Protein AF-A0A4Z0PN36-F1 (afdb_monomer)

Mean predicted aligned error: 5.84 Å

Foldseek 3Di:
DVQCVLLLVLLLVLLVQLLVVLVVVLVVCCPVFHDLVRLVCLLAVSLVSSLVSSLVSLLVSLLVSVVVCVVVVHDHDDLVCSQVSSLVSNLCSNQVVLVVCCVPPHLVSQLSSLVSVLVPDPDDPVVSVVSSVVRSPGRSVVNNSVSNSVSSNVSSVNSSVSSPVSNDDDDPPDD

Solvent-accessible surface area (backbone atoms only — not comparable to full-atom values): 9232 Å² total; per-residue (Å²): 118,84,77,53,54,62,48,53,53,51,14,48,54,36,20,52,54,34,47,54,53,46,50,54,50,52,54,68,54,43,77,85,46,56,53,76,66,55,51,61,42,60,70,48,47,54,20,54,49,33,19,52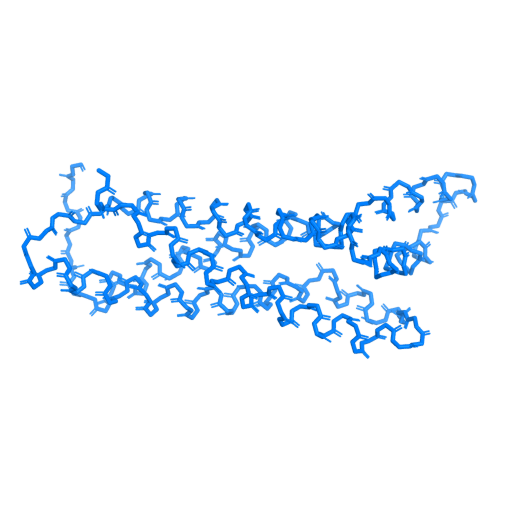,49,38,23,54,50,45,22,53,52,48,36,49,49,58,51,51,24,60,79,68,76,44,87,71,72,54,70,65,52,54,37,53,48,30,35,49,44,21,47,49,46,37,46,51,51,40,41,51,40,31,78,74,74,54,47,62,69,18,36,46,50,24,53,46,57,44,72,74,58,85,60,59,70,71,62,44,53,55,50,28,55,60,47,27,74,36,31,59,59,58,75,42,38,68,53,36,47,51,27,34,44,55,18,35,53,50,16,52,51,51,23,42,61,77,67,69,61,82,79,90,73,85,134

pLDDT: mean 87.37, std 11.93, range [36.53, 97.62]

Sequence (175 aa):
MKNYRPILEFSLLSAIACLLTIYTLAYSWSSDGFDQAEVIWLAVLPGLITFTISLTLISICLSKYLKDCRTRDIVPAKWWQLLLGTSFLVTVFMIAIDAAFFYVADNTLSSSYAEALGTFDQSSSAMKESTIKAFAALPFLMQNGVTIALFILIANSLAVAVAKYTTKKPVLELQ

Nearest PDB structures (foldseek):
  5oxf-assembly1_A  TM=3.295E-01  e=3.892E+00  Campylobacter jejuni
  5owv-assembly1_A  TM=3.121E-01  e=4.478E+00  Campylobacter jejuni

Radius of gyration: 19.1 Å; Cα contacts (8 Å, |Δi|>4): 182; chains: 1; bounding box: 50×32×56 Å

Organism: NCBI:txid877208

Structure (mmCIF, N/CA/C/O backbone):
data_AF-A0A4Z0PN36-F1
#
_entry.id   AF-A0A4Z0PN36-F1
#
loop_
_atom_site.group_PDB
_atom_site.id
_atom_site.type_symbol
_atom_site.label_atom_id
_atom_site.label_alt_id
_atom_site.label_comp_id
_atom_site.label_asym_id
_atom_site.label_entity_id
_atom_site.label_seq_id
_atom_site.pdbx_PDB_ins_code
_atom_site.Cartn_x
_atom_site.Cartn_y
_atom_site.Cartn_z
_atom_site.occupancy
_atom_site.B_iso_or_equiv
_atom_site.auth_seq_id
_atom_site.auth_comp_id
_atom_site.auth_asym_id
_atom_site.auth_atom_id
_atom_site.pdbx_PDB_model_num
ATOM 1 N N . MET A 1 1 ? -12.934 -17.8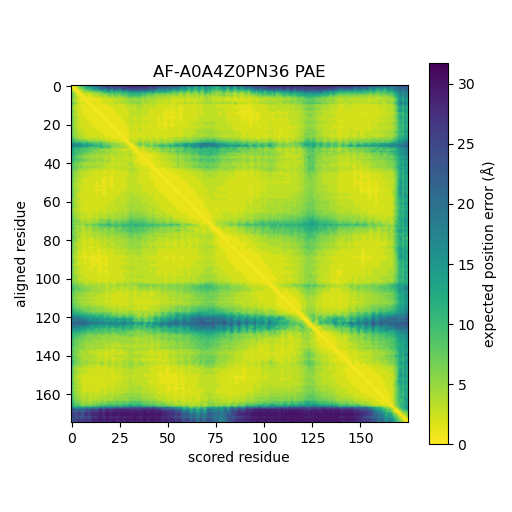27 16.271 1.00 47.78 1 MET A N 1
ATOM 2 C CA . MET A 1 1 ? -12.826 -17.176 14.940 1.00 47.78 1 MET A CA 1
ATOM 3 C C . MET A 1 1 ? -13.624 -15.872 14.775 1.00 47.78 1 MET A C 1
ATOM 5 O O . MET A 1 1 ? -13.214 -15.069 13.949 1.00 47.78 1 MET A O 1
ATOM 9 N N . LYS A 1 2 ? -14.702 -15.593 15.537 1.00 53.22 2 LYS A N 1
ATOM 10 C CA . LYS A 1 2 ? -15.519 -14.366 15.351 1.00 53.22 2 LYS A CA 1
ATOM 11 C C . LYS A 1 2 ? -14.765 -13.030 15.555 1.00 53.22 2 LYS A C 1
ATOM 13 O O . LYS A 1 2 ? -15.149 -12.043 14.943 1.00 53.22 2 LYS A O 1
ATOM 18 N N . ASN A 1 3 ? -13.668 -13.009 16.319 1.00 62.19 3 ASN A N 1
ATOM 19 C CA . ASN A 1 3 ? -12.968 -11.766 16.694 1.00 62.19 3 ASN A CA 1
ATOM 20 C C . ASN A 1 3 ? -11.939 -11.252 15.663 1.00 62.19 3 ASN A C 1
ATOM 22 O O . ASN A 1 3 ? -11.474 -10.127 15.798 1.00 62.19 3 ASN A O 1
ATOM 26 N N . TYR A 1 4 ? -11.583 -12.041 14.639 1.00 70.69 4 TYR A N 1
ATOM 27 C CA . TYR A 1 4 ? -10.568 -11.655 13.637 1.00 70.69 4 TYR A CA 1
ATOM 28 C C . TYR A 1 4 ? -11.158 -11.195 12.303 1.00 70.69 4 TYR A C 1
ATOM 30 O O . TYR A 1 4 ? -10.474 -10.548 11.517 1.00 70.69 4 TYR A O 1
ATOM 38 N N . ARG A 1 5 ? -12.439 -11.489 12.058 1.00 81.25 5 ARG A N 1
ATOM 39 C CA . ARG A 1 5 ? -13.146 -11.066 10.846 1.00 81.25 5 ARG A CA 1
ATOM 40 C C . ARG A 1 5 ? -13.066 -9.547 10.601 1.00 81.25 5 ARG A C 1
ATOM 42 O O . ARG A 1 5 ? -12.765 -9.181 9.470 1.00 81.25 5 ARG A O 1
ATOM 49 N N . PRO A 1 6 ? -13.229 -8.674 11.617 1.00 83.19 6 PRO A N 1
ATOM 50 C CA . PRO A 1 6 ? -13.119 -7.232 11.403 1.00 83.19 6 PRO A CA 1
ATOM 51 C C . PRO A 1 6 ? -11.724 -6.811 10.928 1.00 83.19 6 PRO A C 1
ATOM 53 O O . PRO A 1 6 ? -11.612 -5.969 10.051 1.00 83.19 6 PRO A O 1
ATOM 56 N N . ILE A 1 7 ? -10.657 -7.445 11.431 1.00 87.69 7 ILE A N 1
ATOM 57 C CA . ILE A 1 7 ? -9.277 -7.155 11.006 1.00 87.69 7 ILE A CA 1
ATOM 58 C C . ILE A 1 7 ? -9.113 -7.418 9.506 1.00 87.69 7 ILE A C 1
ATOM 60 O O . ILE A 1 7 ? -8.559 -6.585 8.795 1.00 87.69 7 ILE A O 1
ATOM 64 N N . LEU A 1 8 ? -9.642 -8.543 9.021 1.00 92.25 8 LEU A N 1
ATOM 65 C CA . LEU A 1 8 ? -9.591 -8.894 7.604 1.00 92.25 8 LEU A CA 1
ATOM 66 C C . LEU A 1 8 ? -10.376 -7.901 6.737 1.00 92.25 8 LEU A C 1
ATOM 68 O O . LEU A 1 8 ? -9.859 -7.445 5.721 1.00 92.25 8 LEU A O 1
ATOM 72 N N . GLU A 1 9 ? -11.589 -7.532 7.153 1.00 92.00 9 GLU A N 1
ATOM 73 C CA . GLU A 1 9 ? -12.437 -6.576 6.428 1.00 92.00 9 GLU A CA 1
ATOM 74 C C . GLU A 1 9 ? -11.792 -5.182 6.356 1.00 92.00 9 GLU A C 1
ATOM 76 O O . GLU A 1 9 ? -11.767 -4.568 5.290 1.00 92.00 9 GLU A O 1
ATOM 81 N N . PHE A 1 10 ? -11.214 -4.699 7.461 1.00 92.12 10 PHE A N 1
ATOM 82 C CA . PHE A 1 10 ? -10.551 -3.391 7.512 1.00 92.12 10 PHE A CA 1
ATOM 83 C C . PHE A 1 10 ? -9.317 -3.365 6.619 1.00 92.12 10 PHE A C 1
ATOM 85 O O . PHE A 1 10 ? -9.113 -2.412 5.866 1.00 92.12 10 PHE A O 1
ATOM 92 N N . SER A 1 11 ? -8.513 -4.428 6.689 1.00 95.88 11 SER A N 1
ATOM 93 C CA . SER A 1 11 ? -7.307 -4.550 5.885 1.00 95.88 11 SER A CA 1
ATOM 94 C C . SER A 1 11 ? -7.615 -4.620 4.396 1.00 95.88 11 SER A C 1
ATOM 96 O O . SER A 1 11 ? -6.951 -3.945 3.615 1.00 95.88 11 SER A O 1
ATOM 98 N N . LEU A 1 12 ? -8.633 -5.388 4.001 1.00 96.19 12 LEU A N 1
ATOM 99 C CA . LEU A 1 12 ? -9.031 -5.505 2.601 1.00 96.19 12 LEU A CA 1
ATOM 100 C C . LEU A 1 12 ? -9.574 -4.179 2.058 1.00 96.19 12 LEU A C 1
ATOM 102 O O . LEU A 1 12 ? -9.153 -3.741 0.991 1.00 96.19 12 LEU A O 1
ATOM 106 N N . LEU A 1 13 ? -10.464 -3.514 2.804 1.00 96.25 13 LEU A N 1
ATOM 107 C CA . LEU A 1 13 ? -11.006 -2.213 2.409 1.00 96.25 13 LEU A CA 1
ATOM 108 C C . LEU A 1 13 ? -9.892 -1.173 2.234 1.00 96.25 13 LEU A C 1
ATOM 110 O O . LEU A 1 13 ? -9.871 -0.456 1.236 1.00 96.25 13 LEU A O 1
ATOM 114 N N . SER A 1 14 ? -8.954 -1.117 3.184 1.00 96.44 14 SER A N 1
ATOM 115 C CA . SER A 1 14 ? -7.812 -0.203 3.117 1.00 96.44 14 SER A CA 1
ATOM 116 C C . SER A 1 14 ? -6.917 -0.504 1.919 1.00 96.44 14 SER A C 1
ATOM 118 O O . SER A 1 14 ? -6.553 0.417 1.193 1.00 96.44 14 SER A O 1
ATOM 120 N N . ALA A 1 15 ? -6.607 -1.780 1.672 1.00 96.94 15 ALA A N 1
ATOM 121 C CA . ALA A 1 15 ? -5.789 -2.197 0.538 1.00 96.94 15 ALA A CA 1
ATOM 122 C C . ALA A 1 15 ? -6.427 -1.806 -0.802 1.00 96.94 15 ALA A C 1
ATOM 124 O O . ALA A 1 15 ? -5.754 -1.210 -1.639 1.00 96.94 15 ALA A O 1
ATOM 125 N N . ILE A 1 16 ? -7.725 -2.075 -0.984 1.00 97.12 16 ILE A N 1
ATOM 126 C CA . ILE A 1 16 ? -8.459 -1.711 -2.205 1.00 97.12 16 ILE A CA 1
ATOM 127 C C . ILE A 1 16 ? -8.464 -0.193 -2.397 1.00 97.12 16 ILE A C 1
ATOM 129 O O . ILE A 1 16 ? -8.173 0.281 -3.492 1.00 97.12 16 ILE A O 1
ATOM 133 N N . ALA A 1 17 ? -8.752 0.577 -1.343 1.00 97.38 17 ALA A N 1
ATOM 134 C CA . ALA A 1 17 ? -8.749 2.035 -1.420 1.00 97.38 17 ALA A CA 1
ATOM 135 C C . ALA A 1 17 ? -7.363 2.582 -1.802 1.00 97.38 17 ALA A C 1
ATOM 137 O O . ALA A 1 17 ? -7.264 3.417 -2.697 1.00 97.38 17 ALA A O 1
ATOM 138 N N . CYS A 1 18 ? -6.294 2.072 -1.178 1.00 96.81 18 CYS A N 1
ATOM 139 C CA . CYS A 1 18 ? -4.925 2.474 -1.501 1.00 96.81 18 CYS A CA 1
ATOM 140 C C . CYS A 1 18 ? -4.569 2.136 -2.950 1.00 96.81 18 CYS A C 1
ATOM 142 O O . CYS A 1 18 ? -4.087 3.005 -3.670 1.00 96.81 18 CYS A O 1
ATOM 144 N N . LEU A 1 19 ? -4.840 0.902 -3.385 1.00 95.75 19 LEU A N 1
ATOM 145 C CA . LEU A 1 19 ? -4.558 0.455 -4.747 1.00 95.75 19 LEU A CA 1
ATOM 146 C C . LEU A 1 19 ? -5.285 1.304 -5.778 1.00 95.75 19 LEU A C 1
ATOM 148 O O . LEU A 1 19 ? -4.640 1.808 -6.687 1.00 95.75 19 LEU A O 1
ATOM 152 N N . LEU A 1 20 ? -6.593 1.516 -5.617 1.00 95.94 20 LEU A N 1
ATOM 153 C CA . LEU A 1 20 ? -7.369 2.328 -6.551 1.00 95.94 20 LEU A CA 1
ATOM 154 C C . LEU A 1 20 ? -6.799 3.742 -6.665 1.00 95.94 20 LEU A C 1
ATOM 156 O O . LEU A 1 20 ? -6.622 4.231 -7.778 1.00 95.94 20 LEU A O 1
ATOM 160 N N . THR A 1 21 ? -6.468 4.390 -5.545 1.00 96.25 21 THR A N 1
ATOM 161 C CA . THR A 1 21 ? -5.890 5.739 -5.568 1.00 96.25 21 THR A CA 1
ATOM 162 C C . THR A 1 21 ? -4.509 5.761 -6.224 1.00 96.25 21 THR A C 1
ATOM 164 O O . THR A 1 21 ? -4.263 6.613 -7.075 1.00 96.25 21 THR A O 1
ATOM 167 N N . ILE A 1 22 ? -3.624 4.828 -5.861 1.00 95.06 22 ILE A N 1
ATOM 168 C CA . ILE A 1 22 ? -2.256 4.765 -6.396 1.00 95.06 22 ILE A CA 1
ATOM 169 C C . ILE A 1 22 ? -2.280 4.479 -7.895 1.00 95.06 22 ILE A C 1
ATOM 171 O O . ILE A 1 22 ? -1.637 5.200 -8.649 1.00 95.06 22 ILE A O 1
ATOM 175 N N . TYR A 1 23 ? -3.043 3.479 -8.334 1.00 93.69 23 TYR A N 1
ATOM 176 C CA . TYR A 1 23 ? -3.142 3.119 -9.745 1.00 93.69 23 TYR A CA 1
ATOM 177 C C . TYR A 1 23 ? -3.792 4.222 -10.573 1.00 93.69 23 TYR A C 1
ATOM 179 O O . TYR A 1 23 ? -3.290 4.540 -11.643 1.00 93.69 23 TYR A O 1
ATOM 187 N N . THR A 1 24 ? -4.860 4.856 -10.077 1.00 93.75 24 THR A N 1
ATOM 188 C CA . THR A 1 24 ? -5.484 5.990 -10.782 1.00 93.75 24 THR A CA 1
ATOM 189 C C . THR A 1 24 ? -4.467 7.106 -11.012 1.00 93.75 24 THR A C 1
ATOM 191 O O . THR A 1 24 ? -4.371 7.631 -12.119 1.00 93.75 24 THR A O 1
ATOM 194 N N . LEU A 1 25 ? -3.681 7.444 -9.984 1.00 92.62 25 LEU A N 1
ATOM 195 C CA . LEU A 1 25 ? -2.651 8.470 -10.092 1.00 92.62 25 LEU A CA 1
ATOM 196 C C . LEU A 1 25 ? -1.527 8.046 -11.044 1.00 92.62 25 LEU A C 1
ATOM 198 O O . LEU A 1 25 ? -1.178 8.795 -11.950 1.00 92.62 25 LEU A O 1
ATOM 202 N N . ALA A 1 26 ? -0.988 6.841 -10.866 1.00 92.19 26 ALA A N 1
ATOM 203 C CA . ALA A 1 26 ? 0.118 6.344 -11.671 1.00 92.19 26 ALA A CA 1
ATOM 204 C C . ALA A 1 26 ? -0.261 6.260 -13.156 1.00 92.19 26 ALA A C 1
ATOM 206 O O . ALA A 1 26 ? 0.500 6.723 -14.001 1.00 92.19 26 ALA A O 1
ATOM 207 N N . TYR A 1 27 ? -1.468 5.782 -13.476 1.00 92.00 27 TYR A N 1
ATOM 208 C CA . TYR A 1 27 ? -1.959 5.789 -14.852 1.00 92.00 27 TYR A CA 1
ATOM 209 C C . TYR A 1 27 ? -2.162 7.195 -15.404 1.00 92.00 27 TYR A C 1
ATOM 211 O O . TYR A 1 27 ? -1.851 7.430 -16.569 1.00 92.00 27 TYR A O 1
ATOM 219 N N . SER A 1 28 ? -2.640 8.134 -14.579 1.00 90.25 28 SER A N 1
ATOM 220 C CA . SER A 1 28 ? -2.813 9.525 -15.007 1.00 90.25 28 SER A CA 1
ATOM 221 C C . SER A 1 28 ? -1.495 10.211 -15.371 1.00 90.25 28 SER A C 1
ATOM 223 O O . SER A 1 28 ? -1.497 11.067 -16.244 1.00 90.25 28 SER A O 1
ATOM 225 N N . TRP A 1 29 ? -0.390 9.824 -14.729 1.00 89.19 29 TRP A N 1
ATOM 226 C CA . TRP A 1 29 ? 0.951 10.341 -15.026 1.00 89.19 29 TRP A CA 1
ATOM 227 C C . TRP A 1 29 ? 1.621 9.577 -16.170 1.00 89.19 29 TRP A C 1
ATOM 229 O O . TRP A 1 29 ? 2.365 10.148 -16.948 1.00 89.19 29 TRP A O 1
ATOM 239 N N . SER A 1 30 ? 1.296 8.296 -16.349 1.00 88.12 30 SER A N 1
ATOM 240 C CA . SER A 1 30 ? 1.908 7.466 -17.393 1.00 88.12 30 SER A CA 1
ATOM 241 C C . SER A 1 30 ? 1.465 7.777 -18.831 1.00 88.12 30 SER A C 1
ATOM 243 O O . SER A 1 30 ? 1.909 7.077 -19.740 1.00 88.12 30 SER A O 1
ATOM 245 N N . SER A 1 31 ? 0.587 8.765 -19.066 1.00 78.50 31 SER A N 1
ATOM 246 C CA . SER A 1 31 ? -0.045 8.985 -20.380 1.00 78.50 31 SER A CA 1
ATOM 247 C C . SER A 1 31 ? 0.957 9.198 -21.515 1.00 78.50 31 SER A C 1
ATOM 249 O O . SER A 1 31 ? 0.712 8.719 -22.619 1.00 78.50 31 SER A O 1
ATOM 251 N N . ASP A 1 32 ? 2.090 9.843 -21.223 1.00 80.38 32 ASP A N 1
ATOM 252 C CA . ASP A 1 32 ? 3.189 10.087 -22.168 1.00 80.38 32 ASP A CA 1
ATOM 253 C C . ASP A 1 32 ? 4.513 9.437 -21.701 1.00 80.38 32 ASP A C 1
ATOM 255 O O . ASP A 1 32 ? 5.601 9.805 -22.147 1.00 80.38 32 ASP A O 1
ATOM 259 N N . GLY A 1 33 ? 4.425 8.445 -20.804 1.00 82.06 33 GLY A N 1
ATOM 260 C CA . GLY A 1 33 ? 5.558 7.940 -20.022 1.00 82.06 33 GLY A CA 1
ATOM 261 C C . GLY A 1 33 ? 5.838 8.796 -18.783 1.00 82.06 33 GLY A C 1
ATOM 262 O O . GLY A 1 33 ? 5.251 9.857 -18.618 1.00 82.06 33 GLY A O 1
ATOM 263 N N . PHE A 1 34 ? 6.716 8.319 -17.894 1.00 86.81 34 PHE A N 1
ATOM 264 C CA . PHE A 1 34 ? 7.051 9.052 -16.670 1.00 86.81 34 PHE A CA 1
ATOM 265 C C . PHE A 1 34 ? 8.218 10.011 -16.882 1.00 86.81 34 PHE A C 1
ATOM 267 O O . PHE A 1 34 ? 9.293 9.599 -17.333 1.00 86.81 34 PHE A O 1
ATOM 274 N N . ASP A 1 35 ? 8.043 11.266 -16.480 1.00 86.81 35 ASP A N 1
ATOM 275 C CA . ASP A 1 35 ? 9.148 12.214 -16.403 1.00 86.81 35 ASP A CA 1
ATOM 276 C C . ASP A 1 35 ? 10.029 11.983 -15.153 1.00 86.81 35 ASP A C 1
ATOM 278 O O . ASP A 1 35 ? 9.717 11.202 -14.248 1.00 86.81 35 ASP A O 1
ATOM 282 N N . GLN A 1 36 ? 11.179 12.661 -15.084 1.00 84.12 36 GLN A N 1
ATOM 283 C CA . GLN A 1 36 ? 12.103 12.497 -13.956 1.00 84.12 36 GLN A CA 1
ATOM 284 C C . GLN A 1 36 ? 11.503 12.924 -12.607 1.00 84.12 36 GLN A C 1
ATOM 286 O O . GLN A 1 36 ? 11.820 12.319 -11.581 1.00 84.12 36 GLN A O 1
ATOM 291 N N . ALA A 1 37 ? 10.667 13.962 -12.580 1.00 86.81 37 ALA A N 1
ATOM 292 C CA . ALA A 1 37 ? 10.056 14.446 -11.349 1.00 86.81 37 ALA A CA 1
ATOM 293 C C . ALA A 1 37 ? 8.979 13.471 -10.852 1.00 86.81 37 ALA A C 1
ATOM 295 O O . ALA A 1 37 ? 8.922 13.171 -9.658 1.00 86.81 37 ALA A O 1
ATOM 296 N N . GLU A 1 38 ? 8.169 12.936 -11.761 1.00 89.12 38 GLU A N 1
ATOM 297 C CA . GLU A 1 38 ? 7.148 11.928 -11.502 1.00 89.12 38 GLU A CA 1
ATOM 298 C C . GLU A 1 38 ? 7.765 10.655 -10.931 1.00 89.12 38 GLU A C 1
ATOM 300 O O . GLU A 1 38 ? 7.286 10.161 -9.913 1.00 89.12 38 GLU A O 1
ATOM 305 N N . VAL A 1 39 ? 8.878 10.168 -11.491 1.00 86.06 39 VAL A N 1
ATOM 306 C CA . VAL A 1 39 ? 9.593 8.996 -10.953 1.00 86.06 39 VAL A CA 1
ATOM 307 C C . VAL A 1 39 ? 10.075 9.233 -9.523 1.00 86.06 39 VAL A C 1
ATOM 309 O O . VAL A 1 39 ? 9.890 8.375 -8.657 1.00 86.06 39 VAL A O 1
ATOM 312 N N . ILE A 1 40 ? 10.662 10.403 -9.247 1.00 86.44 40 ILE A N 1
ATOM 313 C CA . ILE A 1 40 ? 11.122 10.761 -7.896 1.00 86.44 40 ILE A CA 1
ATOM 314 C C . ILE A 1 40 ? 9.942 10.767 -6.920 1.00 86.44 40 ILE A C 1
ATOM 316 O O . ILE A 1 40 ? 10.047 10.234 -5.812 1.00 86.44 40 ILE A O 1
ATOM 320 N N . TRP A 1 41 ? 8.804 11.330 -7.328 1.00 89.69 41 TRP A N 1
ATOM 321 C CA . TRP A 1 41 ? 7.599 11.311 -6.508 1.00 89.69 41 TRP A CA 1
ATOM 322 C C . TRP A 1 41 ? 7.056 9.897 -6.320 1.00 89.69 41 TRP A C 1
ATOM 324 O O . TRP A 1 41 ? 6.710 9.539 -5.196 1.00 89.69 41 TRP A O 1
ATOM 334 N N . LEU A 1 42 ? 7.030 9.065 -7.360 1.00 89.38 42 LEU A N 1
ATOM 335 C CA . LEU A 1 42 ? 6.532 7.689 -7.301 1.00 89.38 42 LEU A CA 1
ATOM 336 C C . LEU A 1 42 ? 7.359 6.769 -6.391 1.00 89.38 42 LEU A C 1
ATOM 338 O O . LEU A 1 42 ? 6.828 5.770 -5.910 1.00 89.38 42 LEU A O 1
ATOM 342 N N . ALA A 1 43 ? 8.594 7.136 -6.044 1.00 85.88 43 ALA A N 1
ATOM 343 C CA . ALA A 1 43 ? 9.378 6.410 -5.045 1.00 85.88 43 ALA A CA 1
ATOM 344 C C . ALA A 1 43 ? 8.839 6.563 -3.602 1.00 85.88 43 ALA A C 1
ATOM 346 O O . ALA A 1 43 ? 9.078 5.707 -2.747 1.00 85.88 43 ALA A O 1
ATOM 347 N N . VAL A 1 44 ? 8.114 7.651 -3.300 1.00 88.06 44 VAL A N 1
ATOM 348 C CA . VAL A 1 44 ? 7.686 8.000 -1.924 1.00 88.06 44 VAL A CA 1
ATOM 349 C C . VAL A 1 44 ? 6.173 8.183 -1.806 1.00 88.06 44 VAL A C 1
ATOM 351 O O . VAL A 1 44 ? 5.560 7.772 -0.817 1.00 88.06 44 VAL A O 1
ATOM 354 N N . LEU A 1 45 ? 5.552 8.783 -2.816 1.00 91.62 45 LEU A N 1
ATOM 355 C CA . LEU A 1 45 ? 4.145 9.159 -2.836 1.00 91.62 45 LEU A CA 1
ATOM 356 C C . LEU A 1 45 ? 3.187 7.972 -2.642 1.00 91.62 45 LEU A C 1
ATOM 358 O O . LEU A 1 45 ? 2.257 8.126 -1.848 1.00 91.62 45 LEU A O 1
ATOM 362 N N . PRO A 1 46 ? 3.406 6.775 -3.231 1.00 93.19 46 PRO A N 1
ATOM 363 C CA . PRO A 1 46 ? 2.582 5.603 -2.931 1.00 93.19 46 PRO A CA 1
ATOM 364 C C . PRO A 1 46 ? 2.577 5.258 -1.438 1.00 93.19 46 PRO A C 1
ATOM 366 O O . PRO A 1 46 ? 1.534 4.915 -0.880 1.00 93.19 46 PRO A O 1
ATOM 369 N N . GLY A 1 47 ? 3.718 5.421 -0.764 1.00 94.56 47 GLY A N 1
ATOM 370 C CA . GLY A 1 47 ? 3.835 5.269 0.684 1.00 94.56 47 GLY A CA 1
ATOM 371 C C . GLY A 1 47 ? 3.001 6.299 1.449 1.00 94.56 47 GLY A C 1
ATOM 372 O O . GLY A 1 47 ? 2.220 5.924 2.320 1.00 94.56 47 GLY A O 1
ATOM 373 N N . LEU A 1 48 ? 3.090 7.582 1.086 1.00 95.56 48 LEU A N 1
ATOM 374 C CA . LEU A 1 48 ? 2.320 8.667 1.717 1.00 95.56 48 LEU A CA 1
ATOM 375 C C . LEU A 1 48 ? 0.803 8.529 1.513 1.00 95.56 48 LEU A C 1
ATOM 377 O O . LEU A 1 48 ? 0.021 8.753 2.444 1.00 95.56 48 LEU A O 1
ATOM 381 N N . ILE A 1 49 ? 0.379 8.131 0.313 1.00 95.62 49 ILE A N 1
ATOM 382 C CA . ILE A 1 49 ? -1.025 7.841 0.001 1.00 95.62 49 ILE A CA 1
ATOM 383 C C . ILE A 1 49 ? -1.504 6.676 0.865 1.00 95.62 49 ILE A C 1
ATOM 385 O O . ILE A 1 49 ? -2.515 6.797 1.561 1.00 95.62 49 ILE A O 1
ATOM 389 N N . THR A 1 50 ? -0.737 5.582 0.886 1.00 96.06 50 THR A N 1
ATOM 390 C CA . THR A 1 50 ? -1.059 4.403 1.696 1.00 96.06 50 THR A CA 1
ATOM 391 C C . THR A 1 50 ? -1.143 4.756 3.176 1.00 96.06 50 THR A C 1
ATOM 393 O O . THR A 1 50 ? -2.074 4.325 3.856 1.00 96.06 50 THR A O 1
ATOM 396 N N . PHE A 1 51 ? -0.213 5.576 3.670 1.00 97.62 51 PHE A N 1
ATOM 397 C CA . PHE A 1 51 ? -0.208 6.068 5.040 1.00 97.62 51 PHE A CA 1
ATOM 398 C C . PHE A 1 51 ? -1.496 6.812 5.371 1.00 97.62 51 PHE A C 1
ATOM 400 O O . PHE A 1 51 ? -2.156 6.491 6.355 1.00 97.62 51 PHE A O 1
ATOM 407 N N . THR A 1 52 ? -1.863 7.780 4.535 1.00 97.38 52 THR A N 1
ATOM 408 C CA . THR A 1 52 ? -3.012 8.656 4.775 1.00 97.38 52 THR A CA 1
ATOM 409 C C . THR A 1 52 ? -4.308 7.853 4.776 1.00 97.38 52 THR A C 1
ATOM 411 O O . THR A 1 52 ? -5.074 7.908 5.737 1.00 97.38 52 THR A O 1
ATOM 414 N N . ILE A 1 53 ? -4.519 7.042 3.737 1.00 97.06 53 ILE A N 1
ATOM 415 C CA . ILE A 1 53 ? -5.726 6.224 3.588 1.00 97.06 53 ILE A CA 1
ATOM 416 C C . ILE A 1 53 ? -5.820 5.192 4.714 1.00 97.06 53 ILE A C 1
ATOM 418 O O . ILE A 1 53 ? -6.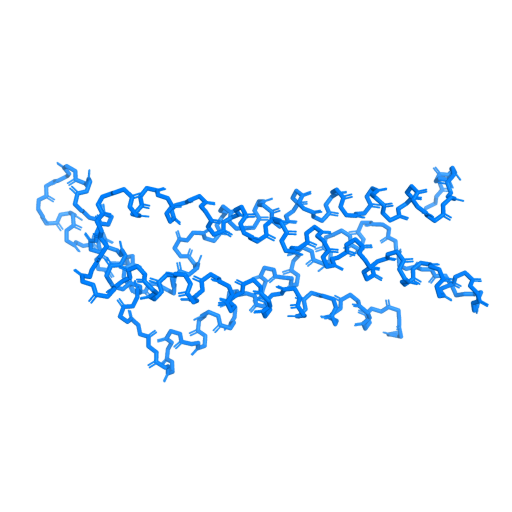862 5.095 5.369 1.00 97.06 53 ILE A O 1
ATOM 422 N N . SER A 1 54 ? -4.734 4.462 4.981 1.00 96.69 54 SER A N 1
ATOM 423 C CA . SER A 1 54 ? -4.719 3.430 6.022 1.00 96.69 54 SER A CA 1
ATOM 424 C C . SER A 1 54 ? -4.931 4.032 7.403 1.00 96.69 54 SER A C 1
ATOM 426 O O . SER A 1 54 ? -5.762 3.531 8.157 1.00 96.69 54 SER A O 1
ATOM 428 N N . LEU A 1 55 ? -4.269 5.149 7.723 1.00 97.19 55 LEU A N 1
ATOM 429 C CA . LEU A 1 55 ? -4.459 5.850 8.990 1.00 97.19 55 LEU A CA 1
ATOM 430 C C . LEU A 1 55 ? -5.926 6.240 9.175 1.00 97.19 55 LEU A C 1
ATOM 432 O O . LEU A 1 55 ? -6.504 5.938 10.219 1.00 97.19 55 LEU A O 1
ATOM 436 N N . THR A 1 56 ? -6.546 6.872 8.177 1.00 96.31 56 THR A N 1
ATOM 437 C CA . THR A 1 56 ? -7.940 7.317 8.269 1.00 96.31 56 THR A CA 1
ATOM 438 C C . THR A 1 56 ? -8.902 6.138 8.398 1.00 96.31 56 THR A C 1
ATOM 440 O O . THR A 1 56 ? -9.672 6.076 9.361 1.00 96.31 56 THR A O 1
ATOM 443 N N . LEU A 1 57 ? -8.854 5.179 7.468 1.00 96.12 57 LEU A N 1
ATOM 444 C CA . LEU A 1 57 ? -9.801 4.065 7.435 1.00 96.12 57 LEU A CA 1
ATOM 445 C C . LEU A 1 57 ? -9.654 3.156 8.651 1.00 96.12 57 LEU A C 1
ATOM 447 O O . LEU A 1 57 ? -10.657 2.822 9.289 1.00 96.12 57 LEU A O 1
ATOM 451 N N . ILE A 1 58 ? -8.424 2.793 9.016 1.00 94.81 58 ILE A N 1
ATOM 452 C CA . ILE A 1 58 ? -8.184 1.900 10.150 1.00 94.81 58 ILE A CA 1
ATOM 453 C C . ILE A 1 58 ? -8.511 2.612 11.460 1.00 94.81 58 ILE A C 1
ATOM 455 O O . ILE A 1 58 ? -9.118 1.987 12.325 1.00 94.81 58 ILE A O 1
ATOM 459 N N . SER A 1 59 ? -8.238 3.916 11.605 1.00 94.06 59 SER A N 1
ATOM 460 C CA . SER A 1 59 ? -8.657 4.663 12.804 1.00 94.06 59 SER A CA 1
ATOM 461 C C . SER A 1 59 ? -10.173 4.636 12.989 1.00 94.06 59 SER A C 1
ATOM 463 O O . SER A 1 59 ? -10.653 4.353 14.091 1.00 94.06 59 SER A O 1
ATOM 465 N N . ILE A 1 60 ? -10.938 4.896 11.922 1.00 93.19 60 ILE A N 1
ATOM 466 C CA . ILE A 1 60 ? -12.408 4.894 11.957 1.00 93.19 60 ILE A CA 1
ATOM 467 C C . ILE A 1 60 ? -12.928 3.493 12.291 1.00 93.19 60 ILE A C 1
ATOM 469 O O . ILE A 1 60 ? -13.709 3.322 13.233 1.00 93.19 60 ILE A O 1
ATOM 473 N N . CYS A 1 61 ? -12.470 2.483 11.549 1.00 93.19 61 CYS A N 1
ATOM 474 C CA . CYS A 1 61 ? -12.932 1.108 11.694 1.00 93.19 61 CYS A CA 1
ATOM 475 C C . CYS A 1 61 ? -12.582 0.528 13.066 1.00 93.19 61 CYS A C 1
ATOM 477 O O . CYS A 1 61 ? -13.435 -0.068 13.726 1.00 93.19 61 CYS A O 1
ATOM 479 N N . LEU A 1 62 ? -11.356 0.756 13.538 1.00 91.38 62 LEU A N 1
ATOM 480 C CA . LEU A 1 62 ? -10.894 0.258 14.825 1.00 91.38 62 LEU A CA 1
ATOM 481 C C . LEU A 1 62 ? -11.618 0.936 15.990 1.00 91.38 62 LEU A C 1
ATOM 483 O O . LEU A 1 62 ? -12.028 0.265 16.937 1.00 91.38 62 LEU A O 1
ATOM 487 N N . SER A 1 63 ? -11.838 2.251 15.907 1.00 90.81 63 SER A N 1
ATOM 488 C CA . SER A 1 63 ? -12.607 2.983 16.920 1.00 90.81 63 SER A CA 1
ATOM 489 C C . SER A 1 63 ? -14.046 2.476 17.005 1.00 90.81 63 SER A C 1
ATOM 491 O O . SER A 1 63 ? -14.582 2.324 18.103 1.00 90.81 63 SER A O 1
ATOM 493 N N . LYS A 1 64 ? -14.675 2.182 15.858 1.00 90.31 64 LYS A N 1
ATOM 494 C CA . LYS A 1 64 ? -16.015 1.586 15.803 1.00 90.31 64 LYS A CA 1
ATOM 495 C C . LYS A 1 64 ? -16.023 0.178 16.402 1.00 90.31 64 LYS A C 1
ATOM 497 O O . LYS A 1 64 ? -16.819 -0.089 17.294 1.00 90.31 64 LYS A O 1
ATOM 502 N N . TYR A 1 65 ? -15.083 -0.673 15.998 1.00 90.06 65 TYR A N 1
ATOM 503 C CA . TYR A 1 65 ? -14.934 -2.032 16.519 1.00 90.06 65 TYR A CA 1
ATOM 504 C C . TYR A 1 65 ? -14.795 -2.069 18.045 1.00 90.06 65 TYR A C 1
ATOM 506 O O . TYR A 1 65 ? -15.501 -2.816 18.716 1.00 90.06 65 TYR A O 1
ATOM 514 N N . LEU A 1 66 ? -13.925 -1.232 18.615 1.00 88.81 66 LEU A N 1
ATOM 515 C CA . LEU A 1 66 ? -13.715 -1.190 20.062 1.00 88.81 66 LEU A CA 1
ATOM 516 C C . LEU A 1 66 ? -14.959 -0.691 20.820 1.00 88.81 66 LEU A C 1
ATOM 518 O O . LEU A 1 66 ? -15.261 -1.199 21.902 1.00 88.81 66 LEU A O 1
ATOM 522 N N . LYS A 1 67 ? -15.714 0.261 20.252 1.00 88.00 67 LYS A N 1
ATOM 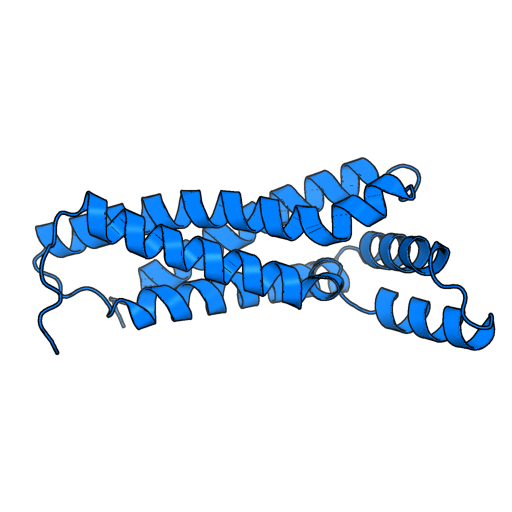523 C CA . LYS A 1 67 ? -17.012 0.692 20.805 1.00 88.00 67 LYS A CA 1
ATOM 524 C C . LYS A 1 67 ? -18.053 -0.430 20.743 1.00 88.00 67 LYS A C 1
ATOM 526 O O . LYS A 1 67 ? -18.761 -0.654 21.724 1.00 88.00 67 LYS A O 1
ATOM 531 N N . ASP A 1 68 ? -18.114 -1.167 19.639 1.00 88.31 68 ASP A N 1
ATOM 532 C CA . ASP A 1 68 ? -19.043 -2.287 19.458 1.00 88.31 68 ASP A CA 1
ATOM 533 C C . ASP A 1 68 ? -18.721 -3.450 20.408 1.00 88.31 68 ASP A C 1
ATOM 535 O O . ASP A 1 68 ? -19.622 -4.003 21.037 1.00 88.31 68 ASP A O 1
ATOM 539 N N . CYS A 1 69 ? -17.440 -3.778 20.595 1.00 87.44 69 CYS A N 1
ATOM 540 C CA . CYS A 1 69 ? -17.005 -4.748 21.600 1.00 87.44 69 CYS A CA 1
ATOM 541 C C . CYS A 1 69 ? -17.467 -4.352 23.004 1.00 87.44 69 CYS A C 1
ATOM 543 O O . CYS A 1 69 ? -17.978 -5.192 23.737 1.00 87.44 69 CYS A O 1
ATOM 545 N N . ARG A 1 70 ? -17.354 -3.067 23.361 1.00 83.94 70 ARG A N 1
ATOM 546 C CA . ARG A 1 70 ? -17.797 -2.562 24.665 1.00 83.94 70 ARG A CA 1
ATOM 547 C C . ARG A 1 70 ? -19.308 -2.666 24.853 1.00 83.94 70 ARG A C 1
ATOM 549 O O . ARG A 1 70 ? -19.756 -3.082 25.912 1.00 83.94 70 ARG A O 1
ATOM 556 N N . THR A 1 71 ? -20.094 -2.269 23.855 1.00 87.06 71 THR A N 1
ATOM 557 C CA . THR A 1 71 ? -21.567 -2.304 23.956 1.00 87.06 71 THR A CA 1
ATOM 558 C C . THR A 1 71 ? -22.121 -3.725 24.033 1.00 87.06 71 THR A C 1
ATOM 560 O O . THR A 1 71 ? -23.196 -3.926 24.587 1.00 87.06 71 THR A O 1
ATOM 563 N N . ARG A 1 72 ? -21.388 -4.706 23.497 1.00 85.94 72 ARG A N 1
ATOM 564 C CA . ARG A 1 72 ? -21.786 -6.119 23.450 1.00 85.94 72 ARG A CA 1
ATOM 565 C C . ARG A 1 72 ? -21.076 -7.003 24.479 1.00 85.94 72 ARG A C 1
ATOM 567 O O . ARG A 1 72 ? -21.248 -8.215 24.421 1.00 85.94 72 ARG A O 1
ATOM 574 N N . ASP A 1 73 ? -20.268 -6.413 25.359 1.00 84.19 73 ASP A N 1
ATOM 575 C CA . ASP A 1 73 ? -19.442 -7.107 26.358 1.00 84.19 73 ASP A CA 1
ATOM 576 C C . ASP A 1 73 ? -18.539 -8.214 25.765 1.00 84.19 73 ASP A C 1
ATOM 578 O O . ASP A 1 73 ? -18.386 -9.315 26.290 1.00 84.19 73 ASP A O 1
ATOM 582 N N . ILE A 1 74 ? -17.945 -7.929 24.601 1.00 85.00 74 ILE A N 1
ATOM 583 C CA . ILE A 1 74 ? -17.035 -8.834 23.887 1.00 85.00 74 ILE A CA 1
ATOM 584 C C . ILE A 1 74 ? -15.591 -8.415 24.164 1.00 85.00 74 ILE A C 1
ATOM 586 O O . ILE A 1 74 ? -15.220 -7.257 23.968 1.00 85.00 74 ILE A O 1
ATOM 590 N N . VAL A 1 75 ? -14.738 -9.378 24.522 1.00 84.75 75 VAL A N 1
ATOM 591 C CA . VAL A 1 75 ? -13.294 -9.146 24.676 1.00 84.75 75 VAL A CA 1
ATOM 592 C C . VAL A 1 75 ? -12.659 -8.849 23.306 1.00 84.75 75 VAL A C 1
ATOM 594 O O . VAL A 1 75 ? -12.701 -9.710 22.417 1.00 84.75 75 VAL A O 1
ATOM 597 N N . PRO A 1 76 ? -12.057 -7.660 23.100 1.00 84.81 76 PRO A N 1
ATOM 598 C CA . PRO A 1 76 ? -11.432 -7.314 21.830 1.00 84.81 76 PRO A CA 1
ATOM 599 C C . PRO A 1 76 ? -10.119 -8.084 21.616 1.00 84.81 76 PRO A C 1
ATOM 601 O O . PRO A 1 76 ? -9.502 -8.580 22.560 1.00 84.81 76 PRO A O 1
ATOM 604 N N . ALA A 1 77 ? -9.655 -8.151 20.364 1.00 85.06 77 ALA A N 1
ATOM 605 C CA . ALA A 1 77 ? -8.331 -8.675 20.049 1.00 85.06 77 ALA A CA 1
ATOM 606 C C . ALA A 1 77 ? -7.235 -7.845 20.742 1.00 85.06 77 ALA A C 1
ATOM 608 O O . ALA A 1 77 ? -7.398 -6.643 20.979 1.00 85.06 77 ALA A O 1
ATOM 609 N N . LYS A 1 78 ? -6.100 -8.484 21.054 1.00 86.19 78 LYS A N 1
ATOM 610 C CA . LYS A 1 78 ? -4.974 -7.794 21.702 1.00 86.19 78 LYS A CA 1
ATOM 611 C C . LYS A 1 78 ? -4.428 -6.699 20.780 1.00 86.19 78 LYS A C 1
ATOM 613 O O . LYS A 1 78 ? -4.434 -6.838 19.560 1.00 86.19 78 LYS A O 1
ATOM 618 N N . TRP A 1 79 ? -3.899 -5.618 21.354 1.00 83.50 79 TRP A N 1
ATOM 619 C CA . TRP A 1 79 ? -3.423 -4.465 20.576 1.00 83.50 79 TRP A CA 1
ATOM 620 C C . TRP A 1 79 ? -2.337 -4.835 19.553 1.00 83.50 79 TRP A C 1
ATOM 622 O O . TRP A 1 79 ? -2.342 -4.298 18.452 1.00 83.50 79 TRP A O 1
ATOM 632 N N . TRP A 1 80 ? -1.444 -5.772 19.886 1.00 85.19 80 TRP A N 1
ATOM 633 C CA . TRP A 1 80 ? -0.398 -6.235 18.973 1.00 85.19 80 TRP A CA 1
ATOM 634 C C . TRP A 1 80 ? -0.973 -7.071 17.824 1.00 85.19 80 TRP A C 1
ATO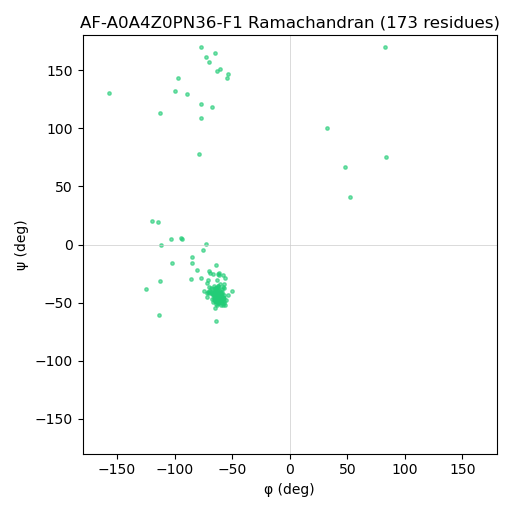M 636 O O . TRP A 1 80 ? -0.447 -7.020 16.720 1.00 85.19 80 TRP A O 1
ATOM 646 N N . GLN A 1 81 ? -2.083 -7.787 18.050 1.00 88.69 81 GLN A N 1
ATOM 647 C CA . GLN A 1 81 ? -2.802 -8.512 16.994 1.00 88.69 81 GLN A CA 1
ATOM 648 C C . GLN A 1 81 ? -3.495 -7.536 16.049 1.00 88.69 81 GLN A C 1
ATOM 650 O O . GLN A 1 81 ? -3.476 -7.736 14.841 1.00 88.69 81 GLN A O 1
ATOM 655 N N . LEU A 1 82 ? -4.084 -6.470 16.596 1.00 87.88 82 LEU A N 1
ATOM 656 C CA . LEU A 1 82 ? -4.686 -5.403 15.804 1.00 87.88 82 LEU A CA 1
ATOM 657 C C . LEU A 1 82 ? -3.620 -4.685 14.974 1.00 87.88 82 LEU A C 1
ATOM 659 O O . LEU A 1 82 ? -3.811 -4.529 13.778 1.00 87.88 82 LEU A O 1
ATOM 663 N N . LEU A 1 83 ? -2.485 -4.319 15.572 1.00 91.06 83 LEU A N 1
ATOM 664 C CA . LEU A 1 83 ? -1.381 -3.659 14.876 1.00 91.06 83 LEU A CA 1
ATOM 665 C C . LEU A 1 83 ? -0.757 -4.562 13.804 1.00 91.06 83 LEU A C 1
ATOM 667 O O . LEU A 1 83 ? -0.869 -4.280 12.616 1.00 91.06 83 LEU A O 1
ATOM 671 N N . LEU A 1 84 ? -0.131 -5.666 14.217 1.00 92.25 84 LEU A N 1
ATOM 672 C CA . LEU A 1 84 ? 0.633 -6.522 13.309 1.00 92.25 84 LEU A CA 1
ATOM 673 C C . LEU A 1 84 ? -0.279 -7.234 12.310 1.00 92.25 84 LEU A C 1
ATOM 675 O O . LEU A 1 84 ? 0.074 -7.350 11.142 1.00 92.25 84 LEU A O 1
ATOM 679 N N . GLY A 1 85 ? -1.466 -7.661 12.747 1.00 92.44 85 GLY A N 1
ATOM 680 C CA . GLY A 1 85 ? -2.442 -8.313 11.881 1.00 92.44 85 GLY A CA 1
ATOM 681 C C . GLY A 1 85 ? -2.963 -7.379 10.795 1.00 92.44 85 GLY A C 1
ATOM 682 O O . GLY A 1 85 ? -2.967 -7.767 9.629 1.00 92.44 85 GLY A O 1
ATOM 683 N N . THR A 1 86 ? -3.345 -6.140 11.140 1.00 93.25 86 THR A N 1
ATOM 684 C CA . THR A 1 86 ? -3.796 -5.189 10.112 1.00 93.25 86 THR A CA 1
ATOM 685 C C . THR A 1 86 ? -2.662 -4.791 9.177 1.00 93.25 86 THR A C 1
ATOM 687 O O . THR A 1 86 ? -2.879 -4.766 7.970 1.00 93.25 86 THR A O 1
ATOM 690 N N . SER A 1 87 ? -1.452 -4.532 9.692 1.00 95.12 87 SER A N 1
ATOM 691 C CA . SER A 1 87 ? -0.309 -4.136 8.858 1.00 95.12 87 SER A CA 1
ATOM 692 C C . SER A 1 87 ? 0.098 -5.233 7.885 1.00 95.12 87 SER A C 1
ATOM 694 O O . SER A 1 87 ? 0.266 -4.973 6.693 1.00 95.12 87 SER A O 1
ATOM 696 N N . PHE A 1 88 ? 0.199 -6.468 8.376 1.00 95.25 88 PHE A N 1
ATOM 697 C CA . PHE A 1 88 ? 0.509 -7.621 7.545 1.00 95.25 88 PHE A CA 1
ATOM 698 C C . PHE A 1 88 ? -0.559 -7.837 6.472 1.00 95.25 88 PHE A C 1
ATOM 700 O O . PHE A 1 88 ? -0.226 -7.914 5.294 1.00 95.25 88 PHE A O 1
ATOM 707 N N . LEU A 1 89 ? -1.842 -7.869 6.846 1.00 96.00 89 LEU A N 1
ATOM 708 C CA . LEU A 1 89 ? -2.913 -8.139 5.887 1.00 96.00 89 LEU A CA 1
ATOM 709 C C . LEU A 1 89 ? -3.093 -7.025 4.854 1.00 96.00 89 LEU A C 1
ATOM 711 O O . LEU A 1 89 ? -3.318 -7.350 3.696 1.00 96.00 89 LEU A O 1
ATOM 715 N N . VAL A 1 90 ? -2.969 -5.740 5.220 1.00 96.75 90 VAL A N 1
ATOM 716 C CA . VAL A 1 90 ? -3.013 -4.649 4.223 1.00 96.75 90 VAL A CA 1
ATOM 717 C C . VAL A 1 90 ? -1.884 -4.834 3.214 1.00 96.75 90 VAL A C 1
ATOM 719 O O . VAL A 1 90 ? -2.136 -4.816 2.015 1.00 96.75 90 VAL A O 1
ATOM 722 N N . THR A 1 91 ? -0.664 -5.085 3.693 1.00 95.56 91 THR A N 1
ATOM 723 C CA . THR A 1 91 ? 0.511 -5.276 2.830 1.00 95.56 91 THR A CA 1
ATOM 724 C C . THR A 1 91 ? 0.320 -6.471 1.896 1.00 95.56 91 THR A C 1
ATOM 726 O O . THR A 1 91 ? 0.513 -6.352 0.689 1.00 95.56 91 THR A O 1
ATOM 729 N N . VAL A 1 92 ? -0.116 -7.612 2.438 1.00 95.31 92 VAL A N 1
ATOM 730 C CA . VAL A 1 92 ? -0.363 -8.833 1.661 1.00 95.31 92 VAL A CA 1
ATOM 731 C C . VAL A 1 92 ? -1.473 -8.625 0.639 1.00 95.31 92 VAL A C 1
ATOM 733 O O . VAL A 1 92 ? -1.291 -9.005 -0.511 1.00 95.31 92 VAL A O 1
ATOM 736 N N . PHE A 1 93 ? -2.600 -8.013 1.012 1.00 96.81 93 PHE A N 1
ATOM 737 C CA . PHE A 1 93 ? -3.678 -7.742 0.061 1.00 96.81 93 PHE A CA 1
ATOM 738 C C . PHE A 1 93 ? -3.240 -6.775 -1.034 1.00 96.81 93 PHE A C 1
ATOM 740 O O . PHE A 1 93 ? -3.546 -7.023 -2.196 1.00 96.81 93 PHE A O 1
ATOM 747 N N . MET A 1 94 ? -2.492 -5.722 -0.691 1.00 96.00 94 MET A N 1
ATOM 748 C CA . MET A 1 94 ? -1.967 -4.791 -1.686 1.00 96.00 94 MET A CA 1
ATOM 749 C C . MET A 1 94 ? -1.066 -5.505 -2.692 1.00 96.00 94 MET A C 1
ATOM 751 O O . MET A 1 94 ? -1.324 -5.422 -3.884 1.00 96.00 94 MET A O 1
ATOM 755 N N . ILE A 1 95 ? -0.075 -6.264 -2.217 1.00 94.06 95 ILE A N 1
ATOM 756 C CA . ILE A 1 95 ? 0.861 -6.999 -3.081 1.00 94.06 95 ILE A CA 1
ATOM 757 C C . ILE A 1 95 ? 0.148 -8.085 -3.893 1.00 94.06 95 ILE A C 1
ATOM 759 O O . ILE A 1 95 ? 0.437 -8.260 -5.070 1.00 94.06 95 ILE A O 1
ATOM 763 N N . ALA A 1 96 ? -0.784 -8.826 -3.291 1.00 95.00 96 ALA A N 1
ATOM 764 C CA . ALA A 1 96 ? -1.480 -9.909 -3.978 1.00 95.00 96 ALA A CA 1
ATOM 765 C C . ALA A 1 96 ? -2.383 -9.389 -5.104 1.00 95.00 96 ALA A C 1
ATOM 767 O O . ALA A 1 96 ? -2.403 -9.973 -6.185 1.00 95.00 96 ALA A O 1
ATOM 768 N N . ILE A 1 97 ? -3.116 -8.297 -4.864 1.00 95.75 97 ILE A N 1
ATOM 769 C CA . ILE A 1 97 ? -3.971 -7.682 -5.886 1.00 95.75 97 ILE A CA 1
ATOM 770 C C . ILE A 1 97 ? -3.109 -6.995 -6.955 1.00 95.75 97 ILE A C 1
ATOM 772 O O . ILE A 1 97 ? -3.406 -7.146 -8.134 1.00 95.75 97 ILE A O 1
ATOM 776 N N . ASP A 1 98 ? -2.027 -6.311 -6.565 1.00 95.88 98 ASP A N 1
ATOM 777 C CA . ASP A 1 98 ? -1.040 -5.721 -7.482 1.00 95.88 98 ASP A CA 1
ATOM 778 C C . ASP A 1 98 ? -0.431 -6.777 -8.414 1.00 95.88 98 ASP A C 1
ATOM 780 O O . ASP A 1 98 ? -0.445 -6.623 -9.631 1.00 95.88 98 ASP A O 1
ATOM 784 N N . ALA A 1 99 ? 0.010 -7.910 -7.863 1.00 95.12 99 ALA A N 1
ATOM 785 C CA . ALA A 1 99 ? 0.522 -9.028 -8.646 1.00 95.12 99 ALA A CA 1
ATOM 786 C C . ALA A 1 99 ? -0.550 -9.631 -9.562 1.00 95.12 99 ALA A C 1
ATOM 788 O O . ALA A 1 99 ? -0.281 -9.889 -10.733 1.00 95.12 99 ALA A O 1
ATOM 789 N N . ALA A 1 100 ? -1.770 -9.845 -9.060 1.00 95.50 100 ALA A N 1
ATOM 790 C CA . ALA A 1 100 ? -2.863 -10.362 -9.880 1.00 95.50 100 ALA A CA 1
ATOM 791 C C . ALA A 1 100 ? -3.173 -9.427 -11.058 1.00 95.50 100 ALA A C 1
ATOM 793 O O . ALA A 1 100 ? -3.340 -9.895 -12.181 1.00 95.50 100 ALA A O 1
ATOM 794 N N . PHE A 1 101 ? -3.203 -8.118 -10.816 1.00 94.31 101 PHE A N 1
ATOM 795 C CA . PHE A 1 101 ? -3.408 -7.120 -11.856 1.00 94.31 101 PHE A CA 1
ATOM 796 C C . PHE A 1 101 ? -2.255 -7.117 -12.872 1.00 94.31 101 PHE A C 1
ATOM 798 O O . PHE A 1 101 ? -2.508 -7.201 -14.071 1.00 94.31 101 PHE A O 1
ATOM 805 N N . PHE A 1 102 ? -1.005 -7.147 -12.405 1.00 94.56 102 PHE A N 1
ATOM 806 C CA . PHE A 1 102 ? 0.183 -7.209 -13.258 1.00 94.56 102 PHE A CA 1
ATOM 807 C C . PHE A 1 102 ? 0.198 -8.430 -14.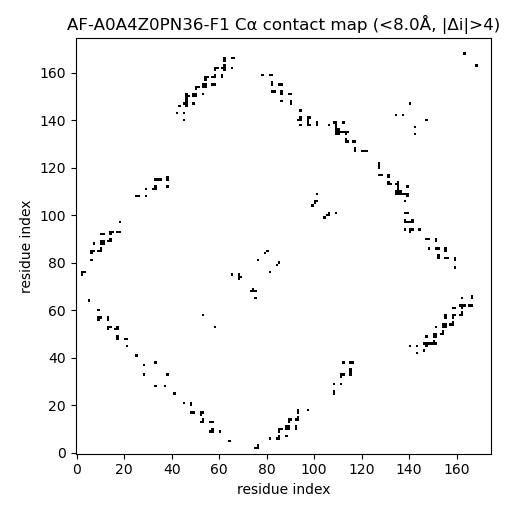193 1.00 94.56 102 PHE A C 1
ATOM 809 O O . PHE A 1 102 ? 0.474 -8.303 -15.384 1.00 94.56 102 PHE A O 1
ATOM 816 N N . TYR A 1 103 ? -0.109 -9.625 -13.674 1.00 93.31 103 TYR A N 1
ATOM 817 C CA . TYR A 1 103 ? -0.041 -10.862 -14.462 1.00 93.31 103 TYR A CA 1
ATOM 818 C C . TYR A 1 103 ? -1.255 -11.101 -15.366 1.00 93.31 103 TYR A C 1
ATOM 820 O O . TYR A 1 103 ? -1.152 -11.883 -16.311 1.00 93.31 103 TYR A O 1
ATOM 828 N N . VAL A 1 104 ? -2.409 -10.495 -15.065 1.00 94.31 104 VAL A N 1
ATOM 829 C CA . VAL A 1 104 ? -3.677 -10.799 -15.755 1.00 94.31 104 VAL A CA 1
ATOM 830 C C . VAL A 1 104 ? -4.187 -9.636 -16.603 1.00 94.31 104 VAL A C 1
ATOM 832 O O . VAL A 1 104 ? -4.845 -9.883 -17.612 1.00 94.31 104 VAL A O 1
ATOM 835 N N . ALA A 1 105 ? -3.924 -8.391 -16.208 1.00 91.81 105 ALA A N 1
ATOM 836 C CA . ALA A 1 105 ? -4.526 -7.213 -16.823 1.00 91.81 105 ALA A CA 1
ATOM 837 C C . ALA A 1 105 ? -3.504 -6.351 -17.567 1.00 91.81 105 ALA A C 1
ATOM 839 O O . ALA A 1 105 ? -3.652 -6.156 -18.771 1.00 91.81 105 ALA A O 1
ATOM 840 N N . ASP A 1 106 ? -2.495 -5.830 -16.868 1.00 89.88 106 ASP A N 1
ATOM 841 C CA . ASP A 1 106 ? -1.556 -4.878 -17.455 1.00 89.88 106 ASP A CA 1
ATOM 842 C C . ASP A 1 106 ? -0.213 -4.841 -16.717 1.00 89.88 106 ASP A C 1
ATOM 844 O O . ASP A 1 106 ? -0.156 -4.670 -15.500 1.00 89.88 106 ASP A O 1
ATOM 848 N N . ASN A 1 107 ? 0.873 -4.948 -17.480 1.00 91.00 107 ASN A N 1
ATOM 849 C CA . ASN A 1 107 ? 2.247 -4.834 -16.996 1.00 91.00 107 ASN A CA 1
ATOM 850 C C . ASN A 1 107 ? 2.966 -3.573 -17.502 1.00 91.00 107 ASN A C 1
ATOM 852 O O . ASN A 1 107 ? 4.120 -3.349 -17.129 1.00 91.00 107 ASN A O 1
ATOM 856 N N . THR A 1 108 ? 2.305 -2.741 -18.314 1.00 91.81 108 THR A N 1
ATOM 857 C CA . THR A 1 108 ? 2.929 -1.569 -18.945 1.00 91.81 108 THR A CA 1
ATOM 858 C C . THR A 1 108 ? 3.377 -0.532 -17.919 1.00 91.81 108 THR A C 1
ATOM 860 O O . THR A 1 108 ? 4.459 0.037 -18.044 1.00 91.81 108 THR A O 1
ATOM 863 N N . LEU A 1 109 ? 2.607 -0.338 -16.844 1.00 90.81 109 LEU A N 1
ATOM 864 C CA . LEU A 1 109 ? 2.962 0.585 -15.764 1.00 90.81 109 LEU A CA 1
ATOM 865 C C . LEU A 1 109 ? 4.291 0.202 -15.089 1.00 90.81 109 LEU A C 1
ATOM 867 O O . LEU A 1 109 ? 5.149 1.056 -14.856 1.00 90.81 109 LEU A O 1
ATOM 871 N N . SER A 1 110 ? 4.478 -1.093 -14.817 1.00 91.88 110 SER A N 1
ATOM 872 C CA . SER A 1 110 ? 5.707 -1.636 -14.233 1.00 91.88 110 SER A CA 1
ATOM 873 C C . SER A 1 110 ? 6.911 -1.462 -15.149 1.00 91.88 110 SER A C 1
ATOM 875 O O . SER A 1 110 ? 7.985 -1.108 -14.658 1.00 91.88 110 SER A O 1
ATOM 877 N N . SER A 1 111 ? 6.756 -1.714 -16.455 1.00 90.88 111 SER A N 1
ATOM 878 C CA . SER A 1 111 ? 7.848 -1.540 -17.416 1.00 90.88 111 SER A CA 1
ATOM 879 C C . SER A 1 111 ? 8.214 -0.071 -17.583 1.00 90.88 111 SER A C 1
ATOM 881 O O . SER A 1 111 ? 9.387 0.268 -17.459 1.00 90.88 111 SER A O 1
ATOM 883 N N . SER A 1 112 ? 7.223 0.808 -17.755 1.00 90.62 112 SER A N 1
ATOM 884 C CA . SER A 1 112 ? 7.445 2.247 -17.917 1.00 90.62 112 SER A CA 1
ATOM 885 C C . SER A 1 112 ? 8.136 2.853 -16.697 1.00 90.62 112 SER A C 1
ATOM 887 O O . SER A 1 112 ? 9.061 3.649 -16.838 1.00 90.62 112 SER A O 1
ATOM 889 N N . TYR A 1 113 ? 7.739 2.449 -15.485 1.00 90.00 113 TYR A N 1
ATOM 890 C CA . TYR A 1 113 ? 8.382 2.928 -14.262 1.00 90.00 113 TYR A CA 1
ATOM 891 C C . TYR A 1 113 ? 9.825 2.418 -14.120 1.00 90.00 113 TYR A C 1
ATOM 893 O O . TYR A 1 113 ? 10.722 3.195 -13.791 1.00 90.00 113 TYR A O 1
ATOM 901 N N . ALA A 1 114 ? 10.082 1.142 -14.426 1.00 90.06 114 ALA A N 1
ATOM 902 C CA . ALA A 1 114 ? 11.426 0.568 -14.377 1.00 90.06 114 ALA A CA 1
ATOM 903 C C . ALA A 1 114 ? 12.378 1.193 -15.412 1.00 90.06 114 ALA A C 1
ATOM 905 O O . ALA A 1 114 ? 13.539 1.465 -15.101 1.00 90.06 114 ALA A O 1
ATOM 906 N N . GLU A 1 115 ? 11.899 1.452 -16.630 1.00 88.25 115 GLU A N 1
ATOM 907 C CA . GLU A 1 115 ? 12.665 2.148 -17.669 1.00 88.25 115 GLU A CA 1
ATOM 908 C C . GLU A 1 115 ? 13.006 3.578 -17.247 1.00 88.25 115 GLU A C 1
ATOM 910 O O . GLU A 1 115 ? 14.159 4.005 -17.363 1.00 88.25 115 GLU A O 1
ATOM 915 N N . ALA A 1 116 ? 12.030 4.291 -16.682 1.00 87.38 116 ALA A N 1
ATOM 916 C CA . ALA A 1 116 ? 12.219 5.653 -16.213 1.00 87.38 116 ALA A CA 1
ATOM 917 C C . ALA A 1 116 ? 13.201 5.717 -15.026 1.00 87.38 116 ALA A C 1
ATOM 919 O O . ALA A 1 116 ? 14.107 6.553 -15.025 1.00 87.38 116 ALA A O 1
ATOM 920 N N . LEU A 1 117 ? 13.137 4.773 -14.077 1.00 85.50 117 LEU A N 1
ATOM 921 C CA . LEU A 1 117 ? 14.161 4.598 -13.034 1.00 85.50 117 LEU A CA 1
ATOM 922 C C . LEU A 1 117 ? 15.548 4.315 -13.624 1.00 85.50 117 LEU A C 1
ATOM 924 O O . LEU A 1 117 ? 16.554 4.849 -13.153 1.00 85.50 117 LEU A O 1
ATOM 928 N N . GLY A 1 118 ? 15.599 3.529 -14.698 1.00 84.12 118 GLY A N 1
ATOM 929 C CA . GLY A 1 118 ? 16.813 3.254 -15.451 1.00 84.12 118 GLY A CA 1
ATOM 930 C C . GLY A 1 118 ? 17.516 4.512 -15.957 1.00 84.12 118 GLY A C 1
ATOM 931 O O . GLY A 1 118 ? 18.740 4.526 -16.056 1.00 84.12 118 GLY A O 1
ATOM 932 N N . THR A 1 119 ? 16.803 5.606 -16.228 1.00 82.31 119 THR A N 1
ATOM 933 C CA . THR A 1 119 ? 17.433 6.862 -16.677 1.00 82.31 119 THR A CA 1
ATOM 934 C C . THR A 1 119 ? 18.389 7.466 -15.640 1.00 82.31 119 THR A C 1
ATOM 936 O O . THR A 1 119 ? 19.358 8.116 -16.031 1.00 82.31 119 THR A O 1
ATOM 939 N N . PHE A 1 120 ? 18.194 7.175 -14.349 1.00 77.94 120 PHE A N 1
ATOM 940 C CA . PHE A 1 120 ? 19.052 7.637 -13.253 1.00 77.94 120 PHE A CA 1
ATOM 941 C C . PHE A 1 120 ? 20.283 6.752 -13.009 1.00 77.94 120 PHE A C 1
ATOM 943 O O . PHE A 1 120 ? 21.224 7.186 -12.343 1.00 77.94 120 PHE A O 1
ATOM 950 N N . ASP A 1 121 ? 20.303 5.528 -13.544 1.00 75.62 121 ASP A N 1
ATOM 951 C CA . ASP A 1 121 ? 21.436 4.620 -13.381 1.00 75.62 121 ASP A CA 1
ATOM 952 C C . ASP A 1 121 ? 22.601 5.018 -14.306 1.00 75.62 121 ASP A C 1
ATOM 954 O O . ASP A 1 121 ? 22.462 5.061 -15.535 1.00 75.62 121 ASP A O 1
ATOM 958 N N . GLN A 1 122 ? 23.757 5.302 -13.701 1.00 75.50 122 GLN A N 1
ATOM 959 C CA . GLN A 1 122 ? 25.010 5.656 -14.378 1.00 75.50 122 GLN A CA 1
ATOM 960 C C . GLN A 1 122 ? 25.930 4.443 -14.611 1.00 75.50 122 GLN A C 1
ATOM 962 O O . GLN A 1 122 ? 27.067 4.609 -15.056 1.00 75.50 122 GLN A O 1
ATOM 967 N N . SER A 1 123 ? 25.473 3.228 -14.296 1.00 75.12 123 SER A N 1
ATOM 968 C CA . SER A 1 123 ? 26.235 2.000 -14.513 1.00 75.12 123 SER A CA 1
ATOM 969 C C . SER A 1 123 ? 26.492 1.716 -16.004 1.00 75.12 123 SER A C 1
ATOM 971 O O . SER A 1 123 ? 25.888 2.303 -16.906 1.00 75.12 123 SER A O 1
ATOM 973 N N . SER A 1 124 ? 27.427 0.799 -16.284 1.00 70.44 124 SER A N 1
ATOM 974 C CA . SER A 1 124 ? 27.708 0.348 -17.654 1.00 70.44 124 SER A CA 1
ATOM 975 C C . SER A 1 124 ? 26.437 -0.165 -18.344 1.00 70.44 124 SER A C 1
ATOM 977 O O . SER A 1 124 ? 25.639 -0.859 -17.711 1.00 70.44 124 SER A O 1
ATOM 979 N N . SER A 1 125 ? 26.289 0.097 -19.647 1.00 72.06 125 SER A N 1
ATOM 980 C CA . SER A 1 125 ? 25.064 -0.179 -20.420 1.00 72.06 125 SER A CA 1
ATOM 981 C C . SER A 1 125 ? 24.508 -1.602 -20.259 1.00 72.06 125 SER A C 1
ATOM 983 O O . SER A 1 125 ? 23.301 -1.764 -20.113 1.00 72.06 125 SER A O 1
ATOM 985 N N . ALA A 1 126 ? 25.368 -2.626 -20.212 1.00 71.38 126 ALA A N 1
ATOM 986 C CA . ALA A 1 126 ? 24.941 -4.020 -20.059 1.00 71.38 126 ALA A CA 1
ATOM 987 C C . ALA A 1 126 ? 24.374 -4.339 -18.659 1.00 71.38 126 ALA A C 1
ATOM 989 O O . ALA A 1 126 ? 23.363 -5.030 -18.532 1.00 71.38 126 ALA A O 1
ATOM 990 N N . MET A 1 127 ? 25.002 -3.818 -17.600 1.00 71.69 127 MET A N 1
ATOM 991 C CA . MET A 1 127 ? 24.545 -4.011 -16.217 1.00 71.69 127 MET A CA 1
ATOM 992 C C . MET A 1 127 ? 23.233 -3.255 -15.968 1.00 71.69 127 MET A C 1
ATOM 994 O O . MET A 1 127 ? 22.291 -3.812 -15.397 1.00 71.69 127 MET A O 1
ATOM 998 N N . LYS A 1 128 ? 23.137 -2.038 -16.507 1.00 79.88 128 LYS A N 1
ATOM 999 C CA . LYS A 1 128 ? 21.935 -1.203 -16.510 1.00 79.88 128 LYS A CA 1
ATOM 1000 C C . LYS A 1 128 ? 20.738 -1.908 -17.149 1.00 79.88 128 LYS A C 1
ATOM 1002 O O . LYS A 1 128 ? 19.689 -2.035 -16.524 1.00 79.88 128 LYS A O 1
ATOM 1007 N N . GLU A 1 129 ? 20.901 -2.440 -18.361 1.00 81.62 129 GLU A N 1
ATOM 1008 C CA . GLU A 1 129 ? 19.816 -3.117 -19.082 1.00 81.62 129 GLU A CA 1
ATOM 1009 C C . GLU A 1 129 ? 19.316 -4.369 -18.343 1.00 81.62 129 GLU A C 1
ATOM 1011 O O . GLU A 1 129 ? 18.108 -4.585 -18.226 1.00 81.62 129 GLU A O 1
ATOM 1016 N N . SER A 1 130 ? 20.233 -5.175 -17.793 1.00 84.75 130 SER A N 1
ATOM 1017 C CA . SER A 1 130 ? 19.853 -6.358 -17.009 1.00 84.75 130 SER A CA 1
ATOM 1018 C C . SER A 1 130 ? 19.059 -6.003 -15.747 1.00 84.75 130 SER A C 1
ATOM 1020 O O . SER A 1 130 ? 18.098 -6.697 -15.410 1.00 84.75 130 SER A O 1
ATOM 1022 N N . THR A 1 131 ? 19.412 -4.896 -15.086 1.00 84.00 131 THR A N 1
ATOM 1023 C CA . THR A 1 131 ? 18.758 -4.440 -13.854 1.00 84.00 131 THR A CA 1
ATOM 1024 C C . THR A 1 131 ? 17.362 -3.899 -14.148 1.00 84.00 131 THR A C 1
ATOM 1026 O O . THR A 1 131 ? 16.407 -4.287 -13.478 1.00 84.00 131 THR A O 1
ATOM 1029 N N . ILE A 1 132 ? 17.216 -3.082 -15.198 1.00 87.69 132 ILE A N 1
ATOM 1030 C CA . ILE A 1 132 ? 15.916 -2.554 -15.642 1.00 87.69 132 ILE A CA 1
ATOM 1031 C C . ILE A 1 132 ? 14.965 -3.700 -15.995 1.00 87.69 132 ILE A C 1
ATOM 1033 O O . ILE A 1 132 ? 13.832 -3.721 -15.523 1.00 87.69 132 ILE A O 1
ATOM 1037 N N . LYS A 1 133 ? 15.431 -4.698 -16.760 1.00 88.94 133 LYS A N 1
ATOM 1038 C CA . LYS A 1 133 ? 14.619 -5.873 -17.120 1.00 88.94 133 LYS A CA 1
ATOM 1039 C C . LYS A 1 133 ? 14.164 -6.668 -15.898 1.00 88.94 133 LYS A C 1
ATOM 1041 O O . LYS A 1 133 ? 13.011 -7.089 -15.843 1.00 88.94 133 LYS A O 1
ATOM 1046 N N . ALA A 1 134 ? 15.046 -6.863 -14.917 1.00 87.69 134 ALA A N 1
ATOM 1047 C CA . ALA A 1 134 ? 14.691 -7.549 -13.678 1.00 87.69 134 ALA A CA 1
ATOM 1048 C C . ALA A 1 134 ? 13.645 -6.768 -12.867 1.00 87.69 134 ALA A C 1
ATOM 1050 O O . ALA A 1 134 ? 12.733 -7.367 -12.302 1.00 87.69 134 ALA A O 1
ATOM 1051 N N . PHE A 1 135 ? 13.750 -5.438 -12.836 1.00 88.44 135 PHE A N 1
ATOM 1052 C CA . PHE A 1 135 ? 12.829 -4.579 -12.097 1.00 88.44 135 PHE A CA 1
ATOM 1053 C C . PHE A 1 135 ? 11.461 -4.456 -12.786 1.00 88.44 135 PHE A C 1
ATOM 1055 O O . PHE A 1 135 ? 10.431 -4.565 -12.127 1.00 88.44 135 PHE A O 1
ATOM 1062 N N . ALA A 1 136 ? 11.442 -4.346 -14.118 1.00 91.12 136 ALA A N 1
ATOM 1063 C CA . ALA A 1 136 ? 10.228 -4.333 -14.938 1.00 91.12 136 ALA A CA 1
ATOM 1064 C C . ALA A 1 136 ? 9.402 -5.626 -14.814 1.00 91.12 136 ALA A C 1
ATOM 1066 O O . ALA A 1 136 ? 8.186 -5.608 -14.997 1.00 91.12 136 ALA A O 1
ATOM 1067 N N . ALA A 1 137 ? 10.051 -6.747 -14.483 1.00 91.75 137 ALA A N 1
ATOM 1068 C CA . ALA A 1 137 ? 9.390 -8.028 -14.245 1.00 91.75 137 ALA A CA 1
ATOM 1069 C C . ALA A 1 137 ? 8.655 -8.101 -12.891 1.00 91.75 137 ALA A C 1
ATOM 1071 O O . ALA A 1 137 ? 7.994 -9.102 -12.610 1.00 91.75 137 ALA A O 1
ATOM 1072 N N . LEU A 1 138 ? 8.770 -7.071 -12.046 1.00 92.44 138 LEU A N 1
ATOM 1073 C CA . LEU A 1 138 ? 8.057 -6.985 -10.778 1.00 92.44 138 LEU A CA 1
ATOM 1074 C C . LEU A 1 138 ? 6.774 -6.145 -10.915 1.00 92.44 138 LEU A C 1
ATOM 1076 O O . LEU A 1 138 ? 6.778 -5.108 -11.592 1.00 92.44 138 LEU A O 1
ATOM 1080 N N . PRO A 1 139 ? 5.692 -6.527 -10.211 1.00 93.62 139 PRO A N 1
ATOM 1081 C CA . PRO A 1 139 ? 4.503 -5.694 -10.061 1.00 93.62 139 PRO A CA 1
ATOM 1082 C C . PRO A 1 139 ? 4.832 -4.289 -9.536 1.00 93.62 139 PRO A C 1
ATOM 1084 O O . PRO A 1 139 ? 5.772 -4.107 -8.755 1.00 93.62 139 PRO A O 1
ATOM 1087 N N . PHE A 1 140 ? 4.067 -3.291 -9.977 1.00 91.19 140 PHE A N 1
ATOM 1088 C CA . PHE A 1 140 ? 4.400 -1.877 -9.799 1.00 91.19 140 PHE A CA 1
ATOM 1089 C C . PHE A 1 140 ? 4.540 -1.480 -8.323 1.00 91.19 140 PHE A C 1
ATOM 1091 O O . PHE A 1 140 ? 5.488 -0.786 -7.949 1.00 91.19 140 PHE A O 1
ATOM 1098 N N . LEU A 1 141 ? 3.652 -1.954 -7.443 1.00 91.06 141 LEU A N 1
ATOM 1099 C CA . LEU A 1 141 ? 3.780 -1.665 -6.014 1.00 91.06 141 LEU A CA 1
ATOM 1100 C C . LEU A 1 141 ? 4.858 -2.527 -5.355 1.00 91.06 141 LEU A C 1
ATOM 1102 O O . LEU A 1 141 ? 5.483 -2.059 -4.404 1.00 91.06 141 LEU A O 1
ATOM 1106 N N . MET A 1 142 ? 5.131 -3.744 -5.844 1.00 90.94 142 MET A N 1
ATOM 1107 C CA . MET A 1 142 ? 6.258 -4.547 -5.339 1.00 90.94 142 MET A CA 1
ATOM 1108 C C . MET A 1 142 ? 7.605 -3.850 -5.539 1.00 90.94 142 MET A C 1
ATOM 1110 O O . MET A 1 142 ? 8.458 -3.942 -4.654 1.00 90.94 142 MET A O 1
ATOM 1114 N N . GLN A 1 143 ? 7.770 -3.090 -6.625 1.00 90.19 143 GLN A N 1
ATOM 1115 C CA . GLN A 1 143 ? 8.956 -2.256 -6.855 1.00 90.19 143 GLN A CA 1
ATOM 1116 C C . GLN A 1 143 ? 9.184 -1.225 -5.725 1.00 90.19 143 GLN A C 1
ATOM 1118 O O . GLN A 1 143 ? 10.323 -0.877 -5.428 1.00 90.19 143 GLN A O 1
ATOM 1123 N N . ASN A 1 144 ? 8.124 -0.812 -5.015 1.00 88.50 144 ASN A N 1
ATOM 1124 C CA . ASN A 1 144 ? 8.166 0.095 -3.858 1.00 88.50 144 ASN A CA 1
ATOM 1125 C C . ASN A 1 144 ? 7.726 -0.583 -2.537 1.00 88.50 144 ASN A C 1
ATOM 1127 O O . ASN A 1 144 ? 7.360 0.087 -1.563 1.00 88.50 144 ASN A O 1
ATOM 1131 N N . GLY A 1 145 ? 7.745 -1.920 -2.481 1.00 88.19 145 GLY A N 1
ATOM 1132 C CA . GLY A 1 145 ? 7.055 -2.695 -1.444 1.00 88.19 145 GLY A CA 1
ATOM 1133 C C . GLY A 1 145 ? 7.556 -2.443 -0.020 1.00 88.19 145 GLY A C 1
ATOM 1134 O O . GLY A 1 145 ? 6.758 -2.401 0.917 1.00 88.19 145 GLY A O 1
ATOM 1135 N N . VAL A 1 146 ? 8.863 -2.212 0.155 1.00 90.44 146 VAL A N 1
ATOM 1136 C CA . VAL A 1 146 ? 9.461 -1.907 1.469 1.00 90.44 146 VAL A CA 1
ATOM 1137 C C . VAL A 1 146 ? 8.944 -0.573 2.006 1.00 90.44 146 VAL A C 1
ATOM 1139 O O . VAL A 1 146 ? 8.491 -0.502 3.149 1.00 90.44 146 VAL A O 1
ATOM 1142 N N . THR A 1 147 ? 8.961 0.471 1.174 1.00 91.50 147 THR A N 1
ATOM 1143 C CA . THR A 1 147 ? 8.461 1.803 1.532 1.00 91.50 147 THR A CA 1
ATOM 1144 C C . THR A 1 147 ? 6.986 1.732 1.917 1.00 91.50 147 THR A C 1
ATOM 1146 O O . THR A 1 147 ? 6.599 2.215 2.980 1.00 91.50 147 THR A O 1
ATOM 1149 N N . ILE A 1 148 ? 6.170 1.054 1.107 1.00 94.06 148 ILE A N 1
ATOM 1150 C CA . ILE A 1 148 ? 4.738 0.865 1.371 1.00 94.06 148 ILE A CA 1
ATOM 1151 C C . ILE A 1 148 ? 4.513 0.147 2.710 1.00 94.06 148 ILE A C 1
ATOM 1153 O O . ILE A 1 148 ? 3.747 0.634 3.542 1.00 94.06 148 ILE A O 1
ATOM 1157 N N . ALA A 1 149 ? 5.218 -0.959 2.965 1.00 94.75 149 ALA A N 1
ATOM 1158 C CA . ALA A 1 149 ? 5.091 -1.714 4.211 1.00 94.75 149 ALA A CA 1
ATOM 1159 C C . ALA A 1 149 ? 5.459 -0.876 5.450 1.00 94.75 149 ALA A C 1
ATOM 1161 O O . ALA A 1 149 ? 4.764 -0.935 6.469 1.00 94.75 149 ALA A O 1
ATOM 1162 N N . LEU A 1 150 ? 6.512 -0.054 5.363 1.00 95.75 150 LEU A N 1
ATOM 1163 C CA . LEU A 1 150 ? 6.903 0.862 6.437 1.00 95.75 150 LEU A CA 1
ATOM 1164 C C . LEU A 1 150 ? 5.814 1.905 6.712 1.00 95.75 150 LEU A C 1
ATOM 1166 O O . LEU A 1 150 ? 5.415 2.087 7.863 1.00 95.75 150 LEU A O 1
ATOM 1170 N N . PHE A 1 151 ? 5.281 2.552 5.675 1.00 97.19 151 PHE A N 1
ATOM 1171 C CA . PHE A 1 151 ? 4.213 3.539 5.837 1.00 97.19 151 PHE A CA 1
ATOM 1172 C C . PHE A 1 151 ? 2.918 2.928 6.390 1.00 97.19 151 PHE A C 1
ATOM 1174 O O . PHE A 1 151 ? 2.288 3.542 7.252 1.00 97.19 151 PHE A O 1
ATOM 1181 N N . ILE A 1 152 ? 2.555 1.705 5.984 1.00 96.88 152 ILE A N 1
ATOM 1182 C CA . ILE A 1 152 ? 1.433 0.951 6.572 1.00 96.88 152 ILE A CA 1
ATOM 1183 C C . ILE A 1 152 ? 1.667 0.708 8.065 1.00 96.88 152 ILE A C 1
ATOM 1185 O O . ILE A 1 152 ? 0.762 0.890 8.881 1.00 96.88 152 ILE A O 1
ATOM 1189 N N . LEU A 1 153 ? 2.873 0.284 8.451 1.00 96.88 153 LEU A N 1
ATOM 1190 C CA . LEU A 1 153 ? 3.196 0.015 9.851 1.00 96.88 153 LEU A CA 1
ATOM 1191 C C . LEU A 1 153 ? 3.089 1.283 10.709 1.00 96.88 153 LEU A C 1
ATOM 1193 O O . LEU A 1 153 ? 2.505 1.247 11.797 1.00 96.88 153 LEU A O 1
ATOM 1197 N N . ILE A 1 154 ? 3.610 2.408 10.214 1.00 97.19 154 ILE A N 1
ATOM 1198 C CA . ILE A 1 154 ? 3.531 3.702 10.902 1.00 97.19 154 ILE A CA 1
ATOM 1199 C C . ILE A 1 154 ? 2.066 4.154 11.004 1.00 97.19 154 ILE A C 1
ATOM 1201 O O . ILE A 1 154 ? 1.607 4.498 12.096 1.00 97.19 154 ILE A O 1
ATOM 1205 N N . ALA A 1 155 ? 1.307 4.085 9.905 1.00 96.94 155 ALA A N 1
ATOM 1206 C CA . ALA A 1 155 ? -0.112 4.437 9.875 1.00 96.94 155 ALA A CA 1
ATOM 1207 C C . ALA A 1 155 ? -0.926 3.622 10.884 1.00 96.94 155 ALA A C 1
ATOM 1209 O O . ALA A 1 155 ? -1.694 4.183 11.663 1.00 96.94 155 ALA A O 1
ATOM 1210 N N . ASN A 1 156 ? -0.714 2.308 10.936 1.00 95.06 156 ASN A N 1
ATOM 1211 C CA . ASN A 1 156 ? -1.462 1.435 11.836 1.00 95.06 156 ASN A CA 1
ATOM 1212 C C . ASN A 1 156 ? -1.054 1.632 13.296 1.00 95.06 156 ASN A C 1
ATOM 1214 O O . ASN A 1 156 ? -1.903 1.554 14.184 1.00 95.06 156 ASN A O 1
ATOM 1218 N N . SER A 1 157 ? 0.217 1.947 13.559 1.00 95.31 157 SER A N 1
ATOM 1219 C CA . SER A 1 157 ? 0.688 2.304 14.903 1.00 95.31 157 SER A CA 1
ATOM 1220 C C . SER A 1 157 ? -0.044 3.542 15.429 1.00 95.31 157 SER A C 1
ATOM 1222 O O . SER A 1 157 ? -0.578 3.529 16.543 1.00 95.31 157 SER A O 1
ATOM 1224 N N . LEU A 1 158 ? -0.147 4.583 14.597 1.00 95.50 158 LEU A N 1
ATOM 1225 C CA . LEU A 1 158 ? -0.910 5.796 14.896 1.00 95.50 158 LEU A CA 1
ATOM 1226 C C . LEU A 1 158 ? -2.411 5.510 15.015 1.00 95.50 158 LEU A C 1
ATOM 1228 O O . LEU A 1 158 ? -3.037 5.953 15.975 1.00 95.50 158 LEU A O 1
ATOM 1232 N N . ALA A 1 159 ? -2.988 4.719 14.109 1.00 94.19 159 ALA A N 1
ATOM 1233 C CA . ALA A 1 159 ? -4.409 4.379 14.133 1.00 94.19 159 ALA A CA 1
ATOM 1234 C C . ALA A 1 159 ? -4.809 3.632 15.413 1.00 94.19 159 ALA A C 1
ATOM 1236 O O . ALA A 1 159 ? -5.844 3.923 16.018 1.00 94.19 159 ALA A O 1
ATOM 1237 N N . VAL A 1 160 ? -3.967 2.705 15.881 1.00 90.75 160 VAL A N 1
ATOM 1238 C CA . VAL A 1 160 ? -4.162 2.016 17.163 1.00 90.75 160 VAL A CA 1
ATOM 1239 C C . VAL A 1 160 ? -4.094 3.002 18.331 1.00 90.75 160 VAL A C 1
ATOM 1241 O O . VAL A 1 160 ? -4.917 2.911 19.244 1.00 90.75 160 VAL A O 1
ATOM 1244 N N . ALA A 1 161 ? -3.158 3.955 18.318 1.00 90.19 161 ALA A N 1
ATOM 1245 C CA . ALA A 1 161 ? -3.076 4.993 19.347 1.00 90.19 161 ALA A CA 1
ATOM 1246 C C . ALA A 1 161 ? -4.330 5.888 19.363 1.00 90.19 161 ALA A C 1
ATOM 1248 O O . ALA A 1 161 ? -4.923 6.096 20.424 1.00 90.19 161 ALA A O 1
ATOM 1249 N N . VAL A 1 162 ? -4.795 6.336 18.192 1.00 91.19 162 VAL A N 1
ATOM 1250 C CA . VAL A 1 162 ? -6.025 7.129 18.028 1.00 91.19 162 VAL A CA 1
ATOM 1251 C C . VAL A 1 162 ? -7.250 6.360 18.525 1.00 91.19 162 VAL A C 1
ATOM 1253 O O . VAL A 1 162 ? -8.053 6.894 19.295 1.00 91.19 162 VAL A O 1
ATOM 1256 N N . ALA A 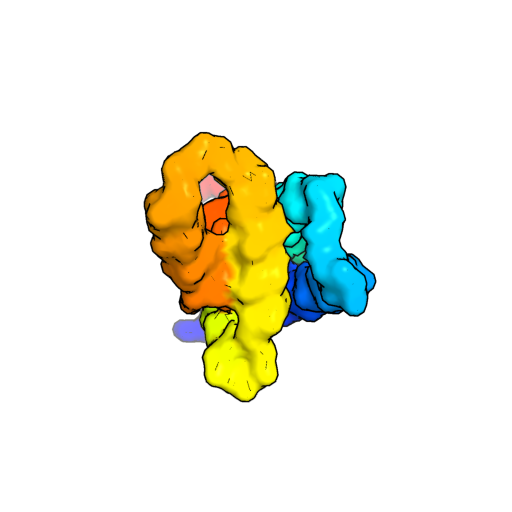1 163 ? -7.391 5.088 18.152 1.00 8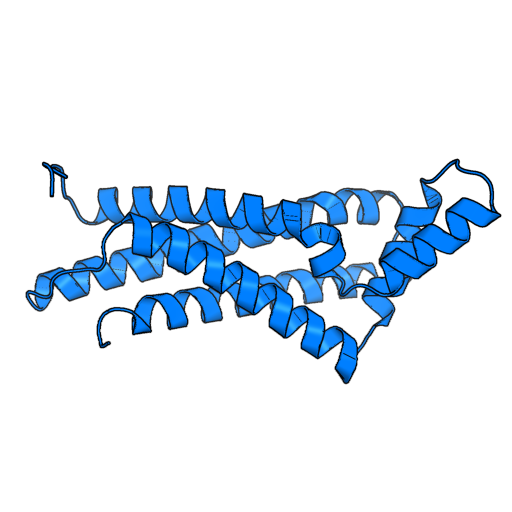7.81 163 ALA A N 1
ATOM 1257 C CA . ALA A 1 163 ? -8.512 4.264 18.591 1.00 87.81 163 ALA A CA 1
ATOM 1258 C C . ALA A 1 163 ? -8.508 4.048 20.114 1.00 87.81 163 ALA A C 1
ATOM 1260 O O . ALA A 1 163 ? -9.563 4.105 20.751 1.00 87.81 163 ALA A O 1
ATOM 1261 N N . LYS A 1 164 ? -7.330 3.868 20.730 1.00 82.94 164 LYS A N 1
ATOM 1262 C CA . LYS A 1 164 ? -7.195 3.783 22.195 1.00 82.94 164 LYS A CA 1
ATOM 1263 C C . LYS A 1 164 ? -7.611 5.086 22.880 1.00 82.94 164 LYS A C 1
ATOM 1265 O O . LYS A 1 164 ? -8.383 5.053 23.836 1.00 82.94 164 LYS A O 1
ATOM 1270 N N . TYR A 1 165 ? -7.133 6.223 22.374 1.00 85.62 165 TYR A N 1
ATOM 1271 C CA . TYR A 1 165 ? -7.436 7.540 22.934 1.00 85.62 165 TYR A CA 1
ATOM 1272 C C . TYR A 1 165 ? -8.939 7.854 22.867 1.00 85.62 165 TYR A C 1
ATOM 1274 O O . TYR A 1 165 ? -9.567 8.192 23.871 1.00 85.62 165 TYR A O 1
ATOM 1282 N N . THR A 1 166 ? -9.550 7.661 21.696 1.00 84.62 166 THR A N 1
ATOM 1283 C CA . THR A 1 166 ? -10.965 7.990 21.448 1.00 84.62 166 THR A CA 1
ATOM 1284 C C . THR A 1 166 ? -11.957 7.074 22.165 1.00 84.62 166 THR A C 1
ATOM 1286 O O . THR A 1 166 ? -13.097 7.477 22.406 1.00 84.62 166 THR A O 1
ATOM 1289 N N . THR A 1 167 ? -11.557 5.856 22.538 1.00 79.88 167 THR A N 1
ATOM 1290 C CA . THR A 1 167 ? -12.426 4.913 23.263 1.00 79.88 167 THR A CA 1
ATOM 1291 C C . THR A 1 167 ? -12.281 4.968 24.787 1.00 79.88 167 THR A C 1
ATOM 1293 O O . THR A 1 167 ? -12.977 4.227 25.483 1.00 79.88 167 THR A O 1
ATOM 1296 N N . LYS A 1 168 ? -11.475 5.911 25.312 1.00 64.75 168 LYS A N 1
ATOM 1297 C CA . LYS A 1 168 ? -11.262 6.187 26.747 1.00 64.75 168 LYS A CA 1
ATOM 1298 C C . LYS A 1 168 ? -10.974 4.926 27.574 1.00 64.75 168 LYS A C 1
ATOM 1300 O O . LYS A 1 168 ? -11.731 4.575 28.478 1.00 64.75 168 LYS A O 1
ATOM 1305 N N . LYS A 1 169 ? -9.823 4.303 27.323 1.00 52.16 169 LYS A N 1
ATOM 1306 C CA . LYS A 1 169 ? -9.099 3.551 28.357 1.00 52.16 169 LYS A CA 1
ATOM 1307 C C . LYS A 1 169 ? -7.777 4.267 28.668 1.00 52.16 169 LYS A C 1
ATOM 1309 O O . LYS A 1 169 ? -6.894 4.254 27.812 1.00 52.16 169 LYS A O 1
ATOM 1314 N N . PRO A 1 170 ? -7.575 4.828 29.873 1.00 45.38 170 PRO A N 1
ATOM 1315 C CA . PRO A 1 170 ? -6.329 4.576 30.579 1.00 45.38 170 PRO A CA 1
ATOM 1316 C C . PRO A 1 170 ? -6.333 3.105 31.046 1.00 45.38 170 PRO A C 1
ATOM 1318 O O . PRO A 1 170 ? -7.396 2.507 31.198 1.00 45.38 170 PRO A O 1
ATOM 1321 N N . VAL A 1 171 ? -5.156 2.528 31.291 1.00 41.00 171 VAL A N 1
ATOM 1322 C CA . VAL A 1 171 ? -4.963 1.187 31.882 1.00 41.00 171 VAL A CA 1
ATOM 1323 C C . VAL A 1 171 ? -5.047 0.012 30.882 1.00 41.00 17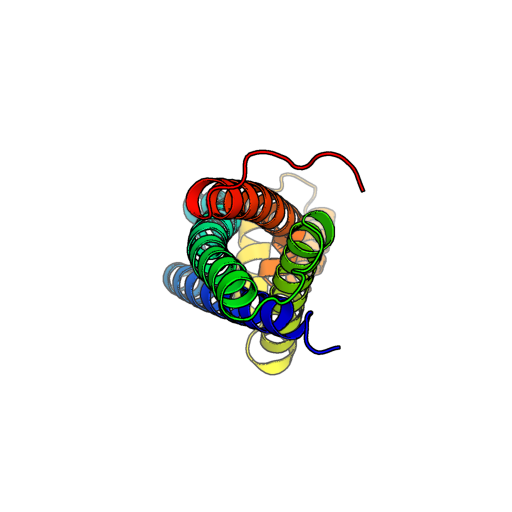1 VAL A C 1
ATOM 1325 O O . VAL A 1 171 ? -5.996 -0.772 30.820 1.00 41.00 171 VAL A O 1
ATOM 1328 N N . LEU A 1 172 ? -3.969 -0.137 30.103 1.00 43.22 172 LEU A N 1
ATOM 1329 C CA . LEU A 1 172 ? -3.313 -1.442 29.964 1.00 43.22 172 LEU A CA 1
ATOM 1330 C C . LEU A 1 172 ? -2.462 -1.634 31.228 1.00 43.22 172 LEU A C 1
ATOM 1332 O O . LEU A 1 172 ? -1.254 -1.427 31.203 1.00 43.22 172 LEU A O 1
ATOM 1336 N N . GLU A 1 173 ? -3.090 -1.987 32.343 1.00 40.00 173 GLU A N 1
ATOM 1337 C CA . GLU A 1 173 ? -2.384 -2.820 33.309 1.00 40.00 173 GLU A CA 1
ATOM 1338 C C . GLU A 1 173 ? -2.423 -4.234 32.732 1.00 40.00 173 GLU A C 1
ATOM 1340 O O . GLU A 1 173 ? -3.489 -4.819 32.547 1.00 40.00 173 GLU A O 1
ATOM 1345 N N . LEU A 1 174 ? -1.237 -4.662 32.291 1.00 43.38 174 LEU A N 1
ATOM 1346 C CA . LEU A 1 174 ? -0.703 -6.021 32.375 1.00 43.38 174 LEU A CA 1
ATOM 1347 C C . LEU A 1 174 ? -1.733 -7.156 32.299 1.00 43.38 174 LEU A C 1
ATOM 1349 O O . LEU A 1 174 ? -2.281 -7.480 33.343 1.00 43.38 174 LEU A O 1
ATOM 1353 N N . GLN A 1 175 ? -1.885 -7.793 31.121 1.00 36.53 175 GLN A N 1
ATOM 1354 C CA . GLN A 1 175 ? -1.969 -9.265 30.927 1.00 36.53 175 GLN A CA 1
ATOM 1355 C C . GLN A 1 175 ? -1.607 -9.691 29.483 1.00 36.53 175 GLN A C 1
ATOM 1357 O O . GLN A 1 175 ? -2.332 -9.377 28.502 1.00 36.53 175 GLN A O 1
#

Secondary structure (DSSP, 8-state):
-TTTHHHHHHHHHHHHHHHHHHHHHHHHHTBTB--HHHHHHHTTHHHHHHHHHHHHHHHHHHHHHHHHHHHTTPPPPPHHHHHHHHHHHHHHHHHHHHHHHHHHT--HHHHHHHHHHHTT--S-HHHHHHHHHHHHTS-TTGGGHHHHHHHHHHHHHHHHHHHHHHTT-------